Protein AF-A0A0J7K4K9-F1 (afdb_monomer_lite)

pLDDT: mean 83.76, std 11.8, range [49.28, 95.44]

Foldseek 3Di:
DDPDPPPPPVVVVVVVVVVVLLLLLLVLCLVPCCQPPPVDLCNDDPNPVPPVNVVSQVVSCVVSVVCVRSSVSVVVVLVVLVVLVVQQVVQQPPPDDDPRGRPDDDPDPCNVSSPRDD

InterPro domains:
  IPR006578 MADF domain [PF10545] (25-116)
  IPR006578 MADF domain [PS51029] (24-118)

Organism: Lasius niger (NCBI:txid67767)

Radius of gyration: 18.53 Å; chains: 1; bounding box: 49×47×46 Å

Secondary structure (DSSP, 8-state):
----SSHHHHHHHHHHHHHHHHHHHHHHHHT-GGGT-TTSTTTSSTT--HHHHHHHHHHHHHHHSS-TTHHHHHHHHHHHHHHHHHHHHHHHTT--STT---S-----TTTTTT----

Structure (mmCIF, N/CA/C/O backbone):
data_AF-A0A0J7K4K9-F1
#
_entry.id   AF-A0A0J7K4K9-F1
#
loop_
_atom_site.group_PDB
_atom_site.id
_atom_site.type_symbol
_atom_site.label_atom_id
_atom_site.label_alt_id
_atom_site.label_comp_id
_atom_site.label_asym_id
_atom_site.label_entity_id
_atom_site.label_seq_id
_atom_site.pdbx_PDB_ins_code
_atom_site.Cartn_x
_atom_site.Cartn_y
_atom_site.Cartn_z
_atom_site.occupancy
_atom_site.B_iso_or_equiv
_atom_site.auth_seq_id
_atom_site.auth_comp_id
_atom_site.auth_asym_id
_atom_site.auth_atom_id
_atom_site.pdbx_PDB_model_num
ATOM 1 N N . MET A 1 1 ? 32.442 -27.847 14.402 1.00 49.28 1 MET A N 1
ATOM 2 C CA . MET A 1 1 ? 31.833 -26.506 14.341 1.00 49.28 1 MET A CA 1
ATOM 3 C C . MET A 1 1 ? 30.845 -26.574 13.210 1.00 49.28 1 MET A C 1
ATOM 5 O O . MET A 1 1 ? 31.326 -26.799 12.122 1.00 49.28 1 MET A O 1
ATOM 9 N N . ASP A 1 2 ? 29.546 -26.477 13.478 1.00 50.75 2 ASP A N 1
ATOM 10 C CA . ASP A 1 2 ? 28.519 -26.103 12.492 1.00 50.75 2 ASP A CA 1
ATOM 11 C C . ASP A 1 2 ? 27.275 -25.705 13.292 1.00 50.75 2 ASP A C 1
ATOM 13 O O . ASP A 1 2 ? 26.331 -26.463 13.485 1.00 50.75 2 ASP A O 1
ATOM 17 N N . GLY A 1 3 ? 27.367 -24.526 13.905 1.00 53.34 3 GLY A N 1
ATOM 18 C CA . GLY A 1 3 ? 26.287 -23.878 14.638 1.00 53.34 3 GLY A CA 1
ATOM 19 C C . GLY A 1 3 ? 25.994 -22.549 13.966 1.00 53.34 3 GLY A C 1
ATOM 20 O O . GLY A 1 3 ? 26.454 -21.516 14.439 1.00 53.34 3 GLY A O 1
ATOM 21 N N . VAL A 1 4 ? 25.312 -22.588 12.819 1.00 53.88 4 VAL A N 1
ATOM 22 C CA . VAL A 1 4 ? 24.874 -21.390 12.082 1.00 53.88 4 VAL A CA 1
ATOM 23 C C . VAL A 1 4 ? 23.576 -21.669 11.302 1.00 53.88 4 VAL A C 1
ATOM 25 O O . VAL A 1 4 ? 23.458 -21.332 10.137 1.00 53.88 4 VAL A O 1
ATOM 28 N N . ASP A 1 5 ? 22.589 -22.322 11.925 1.00 57.28 5 ASP A N 1
ATOM 29 C CA . ASP A 1 5 ? 21.260 -22.553 11.303 1.00 57.28 5 ASP A CA 1
ATOM 30 C C . ASP A 1 5 ? 20.090 -21.967 12.126 1.00 57.28 5 ASP A C 1
ATOM 32 O O . ASP A 1 5 ? 18.918 -22.173 11.818 1.00 57.28 5 ASP A O 1
ATOM 36 N N . GLY A 1 6 ? 20.402 -21.239 13.205 1.00 53.44 6 GLY A N 1
ATOM 37 C CA . GLY A 1 6 ? 19.405 -20.635 14.100 1.00 53.44 6 GLY A CA 1
ATOM 38 C C . GLY A 1 6 ? 19.066 -19.176 13.783 1.00 53.44 6 GLY A C 1
ATOM 39 O O . GLY A 1 6 ? 17.917 -18.787 13.909 1.00 53.44 6 GLY A O 1
ATOM 40 N N . LEU A 1 7 ? 20.034 -18.375 13.319 1.00 50.31 7 LEU A N 1
ATOM 41 C CA . LEU A 1 7 ? 19.856 -16.924 13.126 1.00 50.31 7 LEU A CA 1
ATOM 42 C C . LEU A 1 7 ? 19.031 -16.537 11.886 1.00 50.31 7 LEU A C 1
ATOM 44 O O . LEU A 1 7 ? 18.542 -15.419 11.819 1.00 50.31 7 LEU A O 1
ATOM 48 N N . ALA A 1 8 ? 18.870 -17.436 10.912 1.00 61.16 8 ALA A N 1
ATOM 49 C CA . ALA A 1 8 ? 18.134 -17.139 9.681 1.00 61.16 8 ALA A CA 1
ATOM 50 C C . ALA A 1 8 ? 16.630 -17.440 9.776 1.00 61.16 8 ALA A C 1
ATOM 52 O O . ALA A 1 8 ? 15.858 -16.899 8.994 1.00 61.16 8 ALA A O 1
ATOM 53 N N . LYS A 1 9 ? 16.202 -18.315 10.694 1.00 60.69 9 LYS A N 1
ATOM 54 C CA . LYS A 1 9 ? 14.799 -18.757 10.761 1.00 60.69 9 LYS A CA 1
ATOM 55 C C . LYS A 1 9 ? 13.906 -17.690 11.384 1.00 60.69 9 LYS A C 1
ATOM 57 O O . LYS A 1 9 ? 12.894 -17.346 10.785 1.00 60.69 9 LYS A O 1
ATOM 62 N N . ASP A 1 10 ? 14.348 -17.112 12.498 1.00 64.31 10 ASP A N 1
ATOM 63 C CA . ASP A 1 10 ? 13.588 -16.087 13.218 1.00 64.31 10 ASP A CA 1
ATOM 64 C C . ASP A 1 10 ? 13.424 -14.802 12.373 1.00 64.31 10 ASP A C 1
ATOM 66 O O . ASP A 1 10 ? 12.331 -14.253 12.279 1.00 64.31 10 ASP A O 1
ATOM 70 N N . GLU A 1 11 ? 14.470 -14.363 11.655 1.00 66.88 11 GLU A N 1
ATOM 71 C CA . GLU A 1 11 ? 14.384 -13.183 10.771 1.00 66.88 11 GLU A CA 1
ATOM 72 C C . GLU A 1 11 ? 13.476 -13.407 9.550 1.00 66.88 11 GLU A C 1
ATOM 74 O O . GLU A 1 11 ? 12.782 -12.489 9.110 1.00 66.88 11 GLU A O 1
ATOM 79 N N . VAL A 1 12 ? 13.478 -14.616 8.979 1.00 67.12 12 VAL A N 1
ATOM 80 C CA . VAL A 1 12 ? 12.621 -14.952 7.831 1.00 67.12 12 VAL A CA 1
ATOM 81 C C . VAL A 1 12 ? 11.156 -15.022 8.259 1.00 67.12 12 VAL A C 1
ATOM 83 O O . VAL A 1 12 ? 10.306 -14.466 7.564 1.00 67.12 12 VAL A O 1
ATOM 86 N N . GLU A 1 13 ? 10.864 -15.616 9.417 1.00 70.00 13 GLU A N 1
ATOM 87 C CA . GLU A 1 13 ? 9.510 -15.682 9.975 1.00 70.00 13 GLU A CA 1
ATOM 88 C C . GLU A 1 13 ? 8.951 -14.279 10.275 1.00 70.00 13 GLU A C 1
ATOM 90 O O . GLU A 1 13 ? 7.814 -13.967 9.914 1.00 70.00 13 GLU A O 1
ATOM 95 N N . ASP A 1 14 ? 9.767 -13.376 10.827 1.00 74.44 14 ASP A N 1
ATOM 96 C CA . ASP A 1 14 ? 9.377 -11.980 11.065 1.00 74.44 14 ASP A CA 1
ATOM 97 C C . ASP A 1 14 ? 9.074 -11.214 9.762 1.00 74.44 14 ASP A C 1
ATOM 99 O O . ASP A 1 14 ? 8.128 -10.411 9.693 1.00 74.44 14 ASP A O 1
ATOM 103 N N . ILE A 1 15 ? 9.839 -11.471 8.696 1.00 73.75 15 ILE A N 1
ATOM 104 C CA . ILE A 1 15 ? 9.612 -10.877 7.370 1.00 73.75 15 ILE A CA 1
ATOM 105 C C . ILE A 1 15 ? 8.328 -11.426 6.739 1.00 73.75 15 ILE A C 1
ATOM 107 O O . ILE A 1 15 ? 7.513 -10.643 6.240 1.00 73.75 15 ILE A O 1
ATOM 111 N N . GLU A 1 16 ? 8.122 -12.742 6.764 1.00 75.25 16 GLU A N 1
ATOM 112 C CA . GLU A 1 16 ? 6.929 -13.393 6.212 1.00 75.25 16 GLU A CA 1
ATOM 113 C C . GLU A 1 16 ? 5.656 -12.948 6.942 1.00 75.25 16 GLU A C 1
ATOM 115 O O . GLU A 1 16 ? 4.654 -12.605 6.299 1.00 75.25 16 GLU A O 1
ATOM 120 N N . ASN A 1 17 ? 5.715 -12.842 8.271 1.00 81.62 17 ASN A N 1
ATOM 121 C CA . ASN A 1 17 ? 4.631 -12.304 9.088 1.00 81.62 17 ASN A CA 1
ATOM 122 C C . ASN A 1 17 ? 4.344 -10.840 8.735 1.00 81.62 17 ASN A C 1
ATOM 124 O O . ASN A 1 17 ? 3.189 -10.454 8.545 1.00 81.62 17 ASN A O 1
ATOM 128 N N . THR A 1 18 ? 5.384 -10.020 8.560 1.00 85.75 18 THR A N 1
ATOM 129 C CA . THR A 1 18 ? 5.226 -8.620 8.137 1.00 85.75 18 THR A CA 1
ATOM 130 C C . THR A 1 18 ? 4.554 -8.516 6.767 1.00 85.75 18 THR A C 1
ATOM 132 O O . THR A 1 18 ? 3.603 -7.751 6.599 1.00 85.75 18 THR A O 1
ATOM 135 N N . ILE A 1 19 ? 5.007 -9.295 5.781 1.00 88.44 19 ILE A N 1
ATOM 136 C CA . ILE A 1 19 ? 4.430 -9.298 4.431 1.00 88.44 19 ILE A CA 1
ATOM 137 C C . ILE A 1 19 ? 2.968 -9.751 4.470 1.00 88.44 19 ILE A C 1
ATOM 139 O O . ILE A 1 19 ? 2.128 -9.148 3.799 1.00 88.44 19 ILE A O 1
ATOM 143 N N . THR A 1 20 ? 2.648 -10.772 5.264 1.00 90.31 20 THR A N 1
ATOM 144 C CA . THR A 1 20 ? 1.280 -11.281 5.424 1.00 90.31 20 THR A CA 1
ATOM 145 C C . THR A 1 20 ? 0.350 -10.200 5.972 1.00 90.31 20 THR A C 1
ATOM 147 O O . THR A 1 20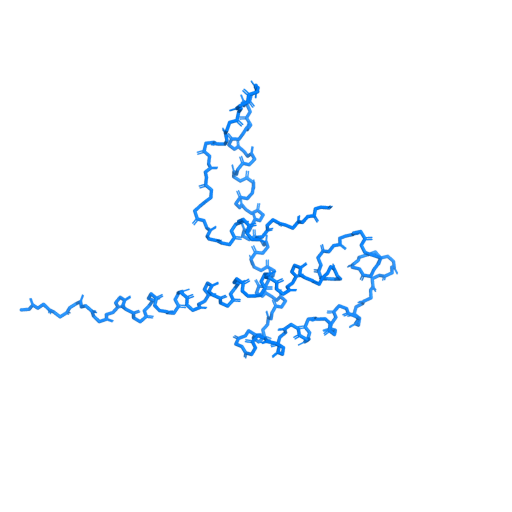 ? -0.655 -9.883 5.333 1.00 90.31 20 THR A O 1
ATOM 150 N N . HIS A 1 21 ? 0.736 -9.522 7.056 1.00 90.19 21 HIS A N 1
ATOM 151 C CA . HIS A 1 21 ? -0.044 -8.411 7.609 1.00 90.19 21 HIS A CA 1
ATOM 152 C C . HIS A 1 21 ? -0.214 -7.252 6.612 1.00 90.19 21 HIS A C 1
ATOM 154 O O . HIS A 1 21 ? -1.289 -6.660 6.500 1.00 90.19 21 HIS A O 1
ATOM 160 N N . GLN A 1 22 ? 0.826 -6.926 5.837 1.00 92.69 22 GLN A N 1
ATOM 161 C CA . GLN A 1 22 ? 0.732 -5.892 4.803 1.00 92.69 22 GLN A CA 1
ATOM 162 C C . GLN A 1 22 ? -0.226 -6.294 3.666 1.00 92.69 22 GLN A C 1
ATOM 164 O O . GLN A 1 22 ? -0.940 -5.435 3.142 1.00 92.69 22 GLN A O 1
ATOM 169 N N . LYS A 1 23 ? -0.270 -7.579 3.282 1.00 93.44 23 LYS A N 1
ATOM 170 C CA . LYS A 1 23 ? -1.210 -8.097 2.271 1.00 93.44 23 LYS A CA 1
ATOM 171 C C . LYS A 1 23 ? -2.656 -7.947 2.747 1.00 93.44 23 LYS A C 1
ATOM 173 O O . LYS A 1 23 ? -3.488 -7.443 1.992 1.00 93.44 23 LYS A O 1
ATOM 178 N N . GLU A 1 24 ? -2.936 -8.313 3.996 1.00 93.19 24 GLU A N 1
ATOM 179 C CA . GLU A 1 24 ? -4.256 -8.147 4.615 1.00 93.19 24 GLU A CA 1
ATOM 180 C C . GLU A 1 24 ? -4.668 -6.673 4.680 1.00 93.19 24 GLU A C 1
ATOM 182 O O . GLU A 1 24 ? -5.767 -6.315 4.250 1.00 93.19 24 GLU A O 1
ATOM 187 N N . LEU A 1 25 ? -3.758 -5.794 5.113 1.00 94.44 25 LEU A N 1
ATOM 188 C CA . LEU A 1 25 ? -3.983 -4.349 5.128 1.00 94.44 25 LEU A CA 1
ATOM 189 C C . LEU A 1 25 ? -4.367 -3.817 3.743 1.00 94.44 25 LEU A C 1
ATOM 191 O O . LEU A 1 25 ? -5.353 -3.090 3.607 1.00 94.44 25 LEU A O 1
ATOM 195 N N . VAL A 1 26 ? -3.618 -4.185 2.700 1.00 94.38 26 VAL A N 1
ATOM 196 C CA . VAL A 1 26 ? -3.917 -3.758 1.325 1.00 94.38 26 VAL A CA 1
ATOM 197 C C . VAL A 1 26 ? -5.279 -4.278 0.870 1.00 94.38 26 VAL A C 1
ATOM 199 O O . VAL A 1 26 ? -6.034 -3.512 0.272 1.00 94.38 26 VAL A O 1
ATOM 202 N N . ALA A 1 27 ? -5.621 -5.534 1.171 1.00 93.44 27 ALA A N 1
ATOM 203 C CA . ALA A 1 27 ? -6.905 -6.125 0.799 1.00 93.44 27 ALA A CA 1
ATOM 204 C C . ALA A 1 27 ? -8.089 -5.391 1.451 1.00 93.44 27 ALA A C 1
ATOM 206 O O . ALA A 1 27 ? -9.037 -5.009 0.760 1.00 93.44 27 ALA A O 1
ATOM 207 N N . ILE A 1 28 ? -8.001 -5.119 2.755 1.00 93.50 28 ILE A N 1
ATOM 208 C CA . ILE A 1 28 ? -9.034 -4.392 3.499 1.00 93.50 28 ILE A CA 1
ATOM 209 C C . ILE A 1 28 ? -9.179 -2.965 2.967 1.00 93.50 28 ILE A C 1
ATOM 211 O O . ILE A 1 28 ? -10.295 -2.510 2.713 1.00 93.50 28 ILE A O 1
ATOM 215 N N . VAL A 1 29 ? -8.072 -2.245 2.758 1.00 93.56 29 VAL A N 1
ATOM 216 C CA . VAL A 1 29 ? -8.132 -0.876 2.225 1.00 93.56 29 VAL A CA 1
ATOM 217 C C . VAL A 1 29 ? -8.730 -0.873 0.818 1.00 93.56 29 VAL A C 1
ATOM 219 O O . VAL A 1 29 ? -9.569 -0.029 0.513 1.00 93.56 29 VAL A O 1
ATOM 222 N N . LYS A 1 30 ? -8.380 -1.844 -0.033 1.00 91.81 30 LYS A N 1
ATOM 223 C CA . LYS A 1 30 ? -8.937 -1.981 -1.389 1.00 91.81 30 LYS A CA 1
ATOM 224 C C . LYS A 1 30 ? -10.453 -2.168 -1.383 1.00 91.81 30 LYS A C 1
ATOM 226 O O . LYS A 1 30 ? -11.121 -1.574 -2.226 1.00 91.81 30 LYS A O 1
ATOM 231 N N . ALA A 1 31 ? -10.992 -2.890 -0.403 1.00 91.44 31 ALA A N 1
ATOM 232 C CA . ALA A 1 31 ? -12.432 -3.066 -0.215 1.00 91.44 31 ALA A CA 1
ATOM 233 C C . ALA A 1 31 ? -13.160 -1.812 0.314 1.00 91.44 31 ALA A C 1
ATOM 235 O O . ALA A 1 31 ? -14.387 -1.775 0.301 1.00 91.44 31 ALA A O 1
ATOM 236 N N . ASN A 1 32 ? -12.428 -0.776 0.745 1.00 90.75 32 ASN A N 1
ATOM 237 C CA . ASN A 1 32 ? -12.969 0.452 1.327 1.00 90.75 32 ASN A CA 1
ATOM 238 C C . ASN A 1 32 ? -12.596 1.691 0.481 1.00 90.75 32 ASN A C 1
ATOM 240 O O . ASN A 1 32 ? -11.635 2.394 0.804 1.00 90.75 32 ASN A O 1
ATOM 244 N N . PRO A 1 33 ? -13.351 2.013 -0.592 1.00 89.31 33 PRO A N 1
ATOM 245 C CA . PRO A 1 33 ? -13.040 3.119 -1.509 1.00 89.31 33 PRO A CA 1
ATOM 246 C C . PRO A 1 33 ? -12.872 4.483 -0.833 1.00 89.31 33 PRO A C 1
ATOM 248 O O . PRO A 1 33 ? -12.055 5.285 -1.275 1.00 89.31 33 PRO A O 1
ATOM 251 N N . VAL A 1 34 ? -13.564 4.734 0.283 1.00 89.44 34 VAL A N 1
ATOM 252 C CA . VAL A 1 34 ? -13.428 5.976 1.067 1.00 89.44 34 VAL A CA 1
ATOM 253 C C . VAL A 1 34 ? -11.994 6.246 1.550 1.00 89.44 34 VAL A C 1
ATOM 255 O O . VAL A 1 34 ? -11.664 7.378 1.887 1.00 89.44 34 VAL A O 1
ATOM 258 N N . LEU A 1 35 ? -11.126 5.228 1.555 1.00 90.06 35 LEU A N 1
ATOM 259 C CA . LEU A 1 35 ? -9.729 5.322 1.981 1.00 90.06 35 LEU A CA 1
ATOM 260 C C . LEU A 1 35 ? -8.735 5.574 0.839 1.00 90.06 35 LEU A C 1
ATOM 262 O O . LEU A 1 35 ? -7.560 5.837 1.107 1.00 90.06 35 LEU A O 1
ATOM 266 N N . TRP A 1 36 ? -9.141 5.484 -0.432 1.00 87.75 36 TRP A N 1
ATOM 267 C CA . TRP A 1 36 ? -8.187 5.596 -1.547 1.00 87.75 36 TRP A CA 1
ATOM 268 C C . TRP A 1 36 ? -8.752 6.124 -2.876 1.00 87.75 36 TRP A C 1
ATOM 270 O O . TRP A 1 36 ? -7.961 6.563 -3.721 1.00 87.75 36 TRP A O 1
ATOM 280 N N . ASP A 1 37 ? -10.066 6.075 -3.089 1.00 87.88 37 ASP A N 1
ATOM 281 C CA . ASP A 1 37 ? -10.711 6.416 -4.355 1.00 87.88 37 ASP A CA 1
ATOM 282 C C . ASP A 1 37 ? -11.010 7.917 -4.443 1.00 87.88 37 ASP A C 1
ATOM 284 O O . ASP A 1 37 ? -11.920 8.449 -3.811 1.00 87.88 37 ASP A O 1
ATOM 288 N N . LYS A 1 38 ? -10.264 8.601 -5.316 1.00 83.12 38 LYS A N 1
ATOM 289 C CA . LYS A 1 38 ? -10.393 10.042 -5.576 1.00 83.12 38 LYS A CA 1
ATOM 290 C C . LYS A 1 38 ? -11.728 10.453 -6.186 1.00 83.12 38 LYS A C 1
ATOM 292 O O . LYS A 1 38 ? -12.037 11.643 -6.173 1.00 83.12 38 LYS A O 1
ATOM 297 N N . LYS A 1 39 ? -12.482 9.510 -6.754 1.00 83.56 39 LYS A N 1
ATOM 298 C CA . LYS A 1 39 ? -13.807 9.765 -7.325 1.00 83.56 39 LYS A CA 1
ATOM 299 C C . LYS A 1 39 ? -14.882 9.857 -6.244 1.00 83.56 39 LYS A C 1
ATOM 301 O O . LYS A 1 39 ? -15.928 10.453 -6.500 1.00 83.56 39 LYS A O 1
ATOM 306 N N . GLN A 1 40 ? -14.624 9.325 -5.046 1.00 81.00 40 GLN A N 1
ATOM 307 C CA . GLN A 1 40 ? -15.513 9.493 -3.900 1.00 81.00 40 GLN A CA 1
ATOM 308 C C . GLN A 1 40 ? -15.446 10.935 -3.406 1.00 81.00 40 GLN A C 1
ATOM 310 O O . GLN A 1 40 ? -14.366 11.495 -3.190 1.00 81.00 40 GLN A O 1
ATOM 315 N N . LYS A 1 41 ? -16.615 11.543 -3.199 1.00 80.69 41 LYS A N 1
ATOM 316 C CA . LYS A 1 41 ? -16.719 12.931 -2.723 1.00 80.69 41 LYS A CA 1
ATOM 317 C C . LYS A 1 41 ? -16.149 13.071 -1.312 1.00 80.69 41 LYS A C 1
ATOM 319 O O . LYS A 1 41 ? -15.646 14.129 -0.951 1.00 80.69 41 LYS A O 1
ATOM 324 N N . GLU A 1 42 ? -16.214 11.985 -0.556 1.00 80.25 42 GLU A N 1
ATOM 325 C CA . GLU A 1 42 ? -15.810 11.837 0.831 1.00 80.25 42 GLU A CA 1
ATOM 326 C C . GLU A 1 42 ? -14.289 11.682 0.982 1.00 80.25 42 GLU A C 1
ATOM 328 O O . GLU A 1 42 ? -13.762 11.999 2.046 1.00 80.25 42 GLU A O 1
ATOM 333 N N . TYR A 1 43 ? -13.578 11.245 -0.069 1.00 78.25 43 TYR A N 1
ATOM 334 C CA . TYR A 1 43 ? -12.132 10.988 -0.034 1.00 78.25 43 TYR A CA 1
ATOM 335 C C . TYR A 1 43 ? -11.286 12.262 -0.123 1.00 78.25 43 TYR A C 1
ATOM 337 O O . TYR A 1 43 ? -10.235 12.359 0.510 1.00 78.25 43 TYR A O 1
ATOM 345 N N . SER A 1 44 ? -11.692 13.250 -0.930 1.00 75.62 44 SER A N 1
ATOM 346 C CA . SER A 1 44 ? -10.909 14.482 -1.095 1.00 75.62 44 SER A CA 1
ATOM 347 C C . SER A 1 44 ? -11.726 15.663 -1.621 1.00 75.62 44 SER A C 1
ATOM 349 O O . SER A 1 44 ? -12.755 15.497 -2.271 1.00 75.62 44 SER A O 1
ATOM 351 N N . GLY A 1 45 ? -11.227 16.880 -1.386 1.00 75.25 45 GLY A N 1
ATOM 352 C CA . GLY A 1 45 ? -11.831 18.121 -1.874 1.00 75.25 45 GLY A CA 1
ATOM 353 C C . GLY A 1 45 ? -12.744 18.792 -0.847 1.00 75.25 45 GLY A C 1
ATOM 354 O O . GLY A 1 45 ? -12.612 18.575 0.354 1.00 75.25 45 GLY A O 1
ATOM 355 N N . LYS A 1 46 ? -13.667 19.640 -1.317 1.00 76.31 46 LYS A N 1
ATOM 356 C CA . LYS A 1 46 ? -14.552 20.442 -0.445 1.00 76.31 46 LYS A CA 1
ATOM 357 C C . LYS A 1 46 ? -15.492 19.601 0.430 1.00 76.31 46 LYS A C 1
ATOM 359 O O . LYS A 1 46 ? -15.959 20.104 1.441 1.00 76.31 46 LYS A O 1
ATOM 364 N N . ASN A 1 47 ? -15.734 18.348 0.045 1.00 78.12 47 ASN A N 1
ATOM 365 C CA . ASN A 1 47 ? -16.606 17.408 0.750 1.00 78.12 47 ASN A CA 1
ATOM 366 C C . ASN A 1 47 ? -15.817 16.313 1.486 1.00 78.12 47 ASN A C 1
ATOM 368 O O . ASN A 1 47 ? -16.399 15.298 1.864 1.00 78.12 47 ASN A O 1
ATOM 372 N N . PHE A 1 48 ? -14.504 16.500 1.676 1.00 82.25 48 PHE A N 1
ATOM 373 C CA . PHE A 1 48 ? -13.681 15.552 2.417 1.00 82.25 48 PHE A CA 1
ATOM 374 C C . PHE A 1 48 ? -14.257 15.330 3.817 1.00 82.25 48 PHE A C 1
ATOM 376 O O . PHE A 1 48 ? -14.317 16.257 4.630 1.00 82.25 48 PHE A O 1
ATOM 383 N N . ASN A 1 49 ? -14.656 14.092 4.098 1.00 85.94 49 ASN A N 1
ATOM 384 C CA . ASN A 1 49 ? -15.223 13.728 5.383 1.00 85.94 49 ASN A CA 1
ATOM 385 C C . ASN A 1 49 ? -14.134 13.097 6.256 1.00 85.94 49 ASN A C 1
ATOM 387 O O . ASN A 1 49 ? -13.925 11.884 6.254 1.00 85.94 49 ASN A O 1
ATOM 391 N N . LYS A 1 50 ? -13.431 13.955 7.005 1.00 86.19 50 LYS A N 1
ATOM 392 C CA . LYS A 1 50 ? -12.342 13.541 7.901 1.00 86.19 50 LYS A CA 1
ATOM 393 C C . LYS A 1 50 ? -12.806 12.547 8.968 1.00 86.19 50 LYS A C 1
ATOM 395 O O . LYS A 1 50 ? -12.044 11.657 9.328 1.00 86.19 50 LYS A O 1
ATOM 400 N N . GLU A 1 51 ? -14.027 12.701 9.470 1.00 88.31 51 GLU A N 1
ATOM 401 C CA . GLU A 1 51 ? -14.594 11.811 10.483 1.00 88.31 51 GLU A CA 1
ATOM 402 C C . GLU A 1 51 ? -14.851 10.421 9.902 1.00 88.31 51 GLU A C 1
ATOM 404 O O . GLU A 1 51 ? -14.391 9.431 10.461 1.00 88.31 51 GLU A O 1
ATOM 409 N N . LEU A 1 52 ? -15.480 10.346 8.726 1.00 87.88 52 LEU A N 1
ATOM 410 C CA . LEU A 1 52 ? -15.715 9.080 8.031 1.00 87.88 52 LEU A CA 1
ATOM 411 C C . LEU A 1 52 ? -14.403 8.367 7.678 1.00 87.88 52 LEU A C 1
ATOM 413 O O . LEU A 1 52 ? -14.290 7.160 7.880 1.00 87.88 52 LEU A O 1
ATOM 417 N N . ALA A 1 53 ? -13.398 9.104 7.195 1.00 87.62 53 ALA A N 1
ATOM 418 C CA . ALA A 1 53 ? -12.072 8.548 6.932 1.00 87.62 53 ALA A CA 1
ATOM 419 C C . ALA A 1 53 ? -11.397 8.040 8.220 1.00 87.62 53 ALA A C 1
ATOM 421 O O . ALA A 1 53 ? -10.802 6.964 8.217 1.00 87.62 53 ALA A O 1
ATOM 422 N N . GLY A 1 54 ? -11.524 8.777 9.329 1.00 89.44 54 GLY A N 1
ATOM 423 C CA . GLY A 1 54 ? -11.015 8.366 10.639 1.00 89.44 54 GLY A CA 1
ATOM 424 C C . GLY A 1 54 ? -11.694 7.103 11.172 1.00 89.44 54 GLY A C 1
ATOM 425 O O . GLY A 1 54 ? -11.008 6.188 11.619 1.00 89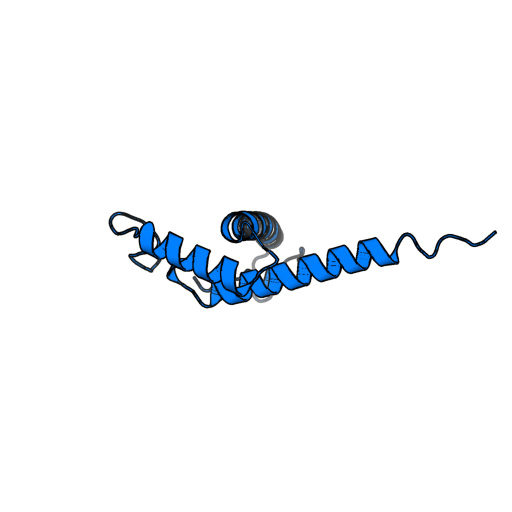.44 54 GLY A O 1
ATOM 426 N N . LEU A 1 55 ? -13.024 7.014 11.066 1.00 91.56 55 LEU A N 1
ATOM 427 C CA . LEU A 1 55 ? -13.797 5.826 11.446 1.00 91.56 55 LEU A CA 1
ATOM 428 C C . LEU A 1 55 ? -13.426 4.613 10.591 1.00 91.56 55 LEU A C 1
ATOM 430 O O . LEU A 1 55 ? -13.247 3.519 11.121 1.00 91.56 55 LEU A O 1
ATOM 434 N N . ALA A 1 56 ? -13.254 4.808 9.283 1.00 92.06 56 ALA A N 1
ATOM 435 C CA . ALA A 1 56 ? -12.809 3.748 8.391 1.00 92.06 56 ALA A CA 1
ATOM 436 C C . ALA A 1 56 ? -11.411 3.243 8.786 1.00 92.06 56 ALA A C 1
ATOM 438 O O . ALA A 1 56 ? -11.227 2.038 8.930 1.00 92.06 56 ALA A O 1
ATOM 439 N N . TRP A 1 57 ? -10.445 4.130 9.051 1.00 93.12 57 TRP A N 1
ATOM 440 C CA . TRP A 1 57 ? -9.114 3.720 9.518 1.00 93.12 57 TRP A CA 1
ATOM 441 C C . TRP A 1 57 ? -9.128 3.029 10.883 1.00 93.12 57 TRP A C 1
ATOM 443 O O . TRP A 1 57 ? -8.395 2.058 11.069 1.00 93.12 57 TRP A O 1
ATOM 453 N N . ALA A 1 58 ? -9.965 3.488 11.816 1.00 91.31 58 ALA A N 1
ATOM 454 C CA . ALA A 1 58 ? -10.134 2.840 13.114 1.00 91.31 58 ALA A CA 1
ATOM 455 C C . ALA A 1 58 ? -10.667 1.407 12.958 1.00 91.31 58 ALA A C 1
ATOM 457 O O . ALA A 1 58 ? -10.103 0.484 13.542 1.00 91.31 58 ALA A O 1
ATOM 458 N N . ALA A 1 59 ? -11.671 1.203 12.098 1.00 91.50 59 ALA A N 1
ATOM 459 C CA . ALA A 1 59 ? -12.190 -0.127 11.786 1.00 91.50 59 ALA A CA 1
ATOM 460 C C . ALA A 1 59 ? -11.122 -1.027 11.136 1.00 91.50 59 ALA A C 1
ATOM 462 O O . ALA A 1 59 ? -11.014 -2.205 11.473 1.00 91.50 59 ALA A O 1
ATOM 463 N N . VAL A 1 60 ? -10.287 -0.482 10.239 1.00 92.06 60 VAL A N 1
ATOM 464 C CA . VAL A 1 60 ? -9.151 -1.225 9.662 1.00 92.06 60 VAL A CA 1
ATOM 465 C C . VAL A 1 60 ? -8.156 -1.663 10.740 1.00 92.06 60 VAL A C 1
ATOM 467 O O . VAL A 1 60 ? -7.739 -2.821 10.744 1.00 92.06 60 VAL A O 1
ATOM 470 N N . ALA A 1 61 ? -7.788 -0.770 11.660 1.00 89.94 61 ALA A N 1
ATOM 471 C CA . ALA A 1 61 ? -6.866 -1.092 12.750 1.00 89.94 61 ALA A CA 1
ATOM 472 C C . ALA A 1 61 ? -7.439 -2.164 13.697 1.00 89.94 61 ALA A C 1
ATOM 474 O O . ALA A 1 61 ? -6.721 -3.084 14.092 1.00 89.94 61 ALA A O 1
ATOM 475 N N . GLU A 1 62 ? -8.738 -2.092 14.007 1.00 89.19 62 GLU A N 1
ATOM 476 C CA . GLU A 1 62 ? -9.434 -3.081 14.838 1.00 89.19 62 GLU A CA 1
ATOM 477 C C . GLU A 1 62 ? -9.441 -4.478 14.200 1.00 89.19 62 GLU A C 1
ATOM 479 O O . GLU A 1 62 ? -9.187 -5.471 14.885 1.00 89.19 62 GLU A O 1
ATOM 484 N N . MET A 1 63 ? -9.671 -4.562 12.885 1.00 88.12 63 MET A N 1
ATOM 485 C CA . MET A 1 63 ? -9.655 -5.834 12.156 1.00 88.12 63 MET A CA 1
ATOM 486 C C . MET A 1 63 ? -8.271 -6.489 12.143 1.00 88.12 63 MET A C 1
ATOM 488 O O . MET A 1 63 ? -8.177 -7.710 12.238 1.00 88.12 63 MET A O 1
ATOM 492 N N . LEU A 1 64 ? -7.204 -5.692 12.033 1.00 86.12 64 LEU A N 1
ATOM 493 C CA . LEU A 1 64 ? -5.853 -6.214 11.830 1.00 86.12 64 LEU A CA 1
ATOM 494 C C . LEU A 1 64 ? -5.134 -6.591 13.124 1.00 86.12 64 LEU A C 1
ATOM 496 O O . LEU A 1 64 ? -4.246 -7.430 13.051 1.00 86.12 64 LEU A O 1
ATOM 500 N N . LYS A 1 65 ? -5.505 -6.009 14.280 1.00 77.94 65 LYS A N 1
ATOM 501 C CA . LYS A 1 65 ? -4.967 -6.228 15.651 1.00 77.94 65 LYS A CA 1
ATOM 502 C C . LYS A 1 65 ? -3.449 -6.047 15.856 1.00 77.94 65 LYS A C 1
ATOM 504 O O . LYS A 1 65 ? -3.036 -5.600 16.920 1.00 77.94 65 LYS A O 1
ATOM 509 N N . ASN A 1 66 ? -2.634 -6.326 14.845 1.00 72.69 66 ASN A N 1
ATOM 510 C CA . ASN A 1 66 ? -1.175 -6.325 14.827 1.00 72.69 66 ASN A CA 1
ATOM 511 C C . ASN A 1 66 ? -0.601 -5.067 14.153 1.00 72.69 66 ASN A C 1
ATOM 513 O O . ASN A 1 66 ? 0.608 -4.850 14.178 1.00 72.69 66 ASN A O 1
ATOM 517 N N . ILE A 1 67 ? -1.450 -4.214 13.562 1.00 75.06 67 ILE A N 1
ATOM 518 C CA . ILE A 1 67 ? -1.040 -2.949 12.941 1.00 75.06 67 ILE A CA 1
ATOM 519 C C . ILE A 1 67 ? -1.676 -1.785 13.703 1.00 75.06 67 ILE A C 1
ATOM 521 O O . ILE A 1 67 ? -2.790 -1.357 13.405 1.00 75.06 67 ILE A O 1
ATOM 525 N N . SER A 1 68 ? -0.945 -1.253 14.683 1.00 72.94 68 SER A N 1
ATOM 526 C CA . SER A 1 68 ? -1.397 -0.126 15.511 1.00 72.94 68 SER A CA 1
ATOM 527 C C . SER A 1 68 ? -1.586 1.172 14.717 1.00 72.94 68 SER A C 1
ATOM 529 O O . SER A 1 68 ? -2.414 2.005 15.076 1.00 72.94 68 SER A O 1
ATOM 531 N N . GLU A 1 69 ? -0.852 1.341 13.614 1.00 86.19 69 GLU A N 1
ATOM 532 C CA . GLU A 1 69 ? -0.899 2.529 12.758 1.00 86.19 69 GLU A CA 1
ATOM 533 C C . GLU A 1 69 ? -1.189 2.157 11.294 1.00 86.19 69 GLU A C 1
ATOM 535 O O . GLU A 1 69 ? -0.387 2.431 10.395 1.00 86.19 69 GLU A O 1
ATOM 540 N N . ALA A 1 70 ? -2.345 1.526 11.050 1.00 90.44 70 ALA A N 1
ATOM 541 C CA . ALA A 1 70 ? -2.761 1.032 9.730 1.00 90.44 70 ALA A CA 1
ATOM 542 C C . ALA A 1 70 ? -2.644 2.084 8.613 1.00 90.44 70 ALA A C 1
ATOM 544 O O . ALA A 1 70 ? -2.141 1.787 7.529 1.00 90.44 70 ALA A O 1
ATOM 545 N N . GLU A 1 71 ? -3.026 3.334 8.894 1.00 92.31 71 GLU A N 1
ATOM 546 C CA . GLU A 1 71 ? -2.906 4.442 7.942 1.00 92.31 71 GLU A CA 1
ATOM 547 C C . GLU A 1 71 ? -1.445 4.725 7.560 1.00 92.31 71 GLU A C 1
ATOM 549 O O . GLU A 1 71 ? -1.113 4.838 6.375 1.00 92.31 71 GLU A O 1
ATOM 554 N N . LYS A 1 72 ? -0.546 4.819 8.550 1.00 92.31 72 LYS A N 1
ATOM 555 C CA . LYS A 1 72 ? 0.869 5.125 8.293 1.00 92.31 72 LYS A CA 1
ATOM 556 C C . LYS A 1 72 ? 1.552 3.981 7.560 1.00 92.31 72 LYS A C 1
ATOM 558 O O . LYS A 1 72 ? 2.348 4.229 6.653 1.00 92.31 72 LYS A O 1
ATOM 563 N N . GLU A 1 73 ? 1.235 2.742 7.921 1.00 93.00 73 GLU A N 1
ATOM 564 C CA . GLU A 1 73 ? 1.783 1.568 7.249 1.00 93.00 73 GLU A CA 1
ATOM 565 C C . GLU A 1 73 ? 1.305 1.491 5.796 1.00 93.00 73 GLU A C 1
ATOM 567 O O . GLU A 1 73 ? 2.116 1.366 4.874 1.00 93.00 73 GLU A O 1
ATOM 572 N N . PHE A 1 74 ? 0.011 1.719 5.557 1.00 94.06 74 PHE A N 1
ATOM 573 C CA . PHE A 1 74 ? -0.529 1.794 4.205 1.00 94.06 74 PHE A CA 1
ATOM 574 C C . PHE A 1 74 ? 0.119 2.913 3.381 1.00 94.06 74 PHE A C 1
ATOM 576 O O . PHE A 1 74 ? 0.426 2.736 2.197 1.00 94.06 74 PHE A O 1
ATOM 583 N N . TYR A 1 75 ? 0.390 4.064 3.998 1.00 92.75 75 TYR A N 1
ATOM 584 C CA . TYR A 1 75 ? 1.080 5.162 3.333 1.00 92.75 75 TYR A CA 1
ATOM 585 C C . TYR A 1 75 ? 2.500 4.773 2.882 1.00 92.75 75 TYR A C 1
ATOM 587 O O . TYR A 1 75 ? 2.872 5.060 1.739 1.00 92.75 75 TYR A O 1
ATOM 595 N N . LYS A 1 76 ? 3.276 4.056 3.710 1.00 93.88 76 LYS A N 1
ATOM 596 C CA . LYS A 1 76 ? 4.603 3.531 3.320 1.00 93.88 76 LYS A CA 1
ATOM 597 C C . LYS A 1 76 ? 4.505 2.567 2.137 1.00 93.88 76 LYS A C 1
ATOM 599 O O . LYS A 1 76 ? 5.269 2.698 1.176 1.00 93.88 76 LYS A O 1
ATOM 604 N N . ILE A 1 77 ? 3.540 1.644 2.177 1.00 94.31 77 ILE A N 1
ATOM 605 C CA . ILE A 1 77 ? 3.255 0.706 1.081 1.00 94.31 77 ILE A CA 1
ATOM 606 C C . ILE A 1 77 ? 2.978 1.492 -0.209 1.00 94.31 77 ILE A C 1
ATOM 608 O O . ILE A 1 77 ? 3.618 1.262 -1.238 1.00 94.31 77 ILE A O 1
ATOM 612 N N . ARG A 1 78 ? 2.105 2.505 -0.156 1.00 93.75 78 ARG A N 1
ATOM 613 C CA . ARG A 1 78 ? 1.745 3.320 -1.327 1.00 93.75 78 ARG A CA 1
ATOM 614 C C . ARG A 1 78 ? 2.921 4.136 -1.869 1.00 93.75 78 ARG A C 1
ATOM 616 O O . ARG A 1 78 ? 3.074 4.266 -3.087 1.00 93.75 78 ARG A O 1
ATOM 623 N N . GLN A 1 79 ? 3.790 4.651 -0.999 1.00 94.12 79 GLN A N 1
ATOM 624 C CA . GLN A 1 79 ? 5.025 5.318 -1.419 1.00 94.12 79 GLN A CA 1
ATOM 625 C C . GLN A 1 79 ? 5.983 4.358 -2.137 1.00 94.12 79 GLN A C 1
ATOM 627 O O . GLN A 1 79 ? 6.556 4.727 -3.169 1.00 94.12 79 GLN A O 1
ATOM 632 N N . ARG A 1 80 ? 6.158 3.134 -1.618 1.00 95.44 80 ARG A N 1
ATOM 633 C CA . ARG A 1 80 ? 6.981 2.097 -2.257 1.00 95.44 80 ARG A CA 1
ATOM 634 C C . ARG A 1 80 ? 6.404 1.702 -3.613 1.00 95.44 80 ARG A C 1
ATOM 636 O O . ARG A 1 80 ? 7.140 1.744 -4.597 1.00 95.44 80 ARG A O 1
ATOM 643 N N . TYR A 1 81 ? 5.095 1.464 -3.697 1.00 95.19 81 TYR A N 1
ATOM 644 C CA . TYR A 1 81 ? 4.403 1.211 -4.962 1.00 95.19 81 TYR A CA 1
ATOM 645 C C . TYR A 1 81 ? 4.654 2.319 -5.990 1.00 95.19 81 TYR A C 1
ATOM 647 O O . TYR A 1 81 ? 5.048 2.042 -7.120 1.00 95.19 81 TYR A O 1
ATOM 655 N N . GLY A 1 82 ? 4.532 3.590 -5.597 1.00 93.75 82 GLY A N 1
ATOM 656 C CA . GLY A 1 82 ? 4.814 4.714 -6.492 1.00 93.75 82 GLY A CA 1
ATOM 657 C C . GLY A 1 82 ? 6.254 4.735 -7.026 1.00 93.75 82 GLY A C 1
ATOM 658 O O . GLY A 1 82 ? 6.481 5.126 -8.172 1.00 93.75 82 GLY A O 1
ATOM 659 N N . LYS A 1 83 ? 7.240 4.303 -6.227 1.00 95.00 83 LYS A N 1
ATOM 660 C CA . LYS A 1 83 ? 8.638 4.159 -6.672 1.00 95.00 83 LYS A CA 1
ATOM 661 C C . LYS A 1 83 ? 8.784 3.011 -7.672 1.00 95.00 83 LYS A C 1
ATOM 663 O O . LYS A 1 83 ? 9.375 3.222 -8.727 1.00 95.00 83 LYS A O 1
ATOM 668 N N . GLU A 1 84 ? 8.214 1.850 -7.368 1.00 94.50 84 GLU A N 1
ATOM 669 C CA . GLU A 1 84 ? 8.242 0.668 -8.236 1.00 94.50 84 GLU A CA 1
ATOM 670 C C . GLU A 1 84 ? 7.558 0.934 -9.582 1.00 94.50 84 GLU A C 1
ATOM 672 O O . GLU A 1 84 ? 8.151 0.733 -10.641 1.00 94.50 84 GLU A O 1
ATOM 677 N N . ARG A 1 85 ? 6.362 1.527 -9.557 1.00 94.06 85 ARG A N 1
ATOM 678 C CA . ARG A 1 85 ? 5.599 1.862 -10.762 1.00 94.06 85 ARG A CA 1
ATOM 679 C C . ARG A 1 85 ? 6.343 2.843 -11.666 1.00 94.06 85 ARG A C 1
ATOM 681 O O . ARG A 1 85 ? 6.293 2.721 -12.888 1.00 94.06 85 ARG A O 1
ATOM 688 N N . ARG A 1 86 ? 7.073 3.810 -11.094 1.00 94.06 86 ARG A N 1
ATOM 689 C CA . ARG A 1 86 ? 7.933 4.712 -11.881 1.00 94.06 86 ARG A CA 1
ATOM 690 C C . ARG A 1 86 ? 9.043 3.956 -12.606 1.00 94.06 86 ARG A C 1
ATOM 692 O O . ARG A 1 86 ? 9.290 4.271 -13.765 1.00 94.06 86 ARG A O 1
ATOM 699 N N . LYS A 1 87 ? 9.671 2.959 -11.974 1.00 94.50 87 LYS A N 1
ATOM 700 C CA . LYS A 1 87 ? 10.684 2.118 -12.635 1.00 94.50 87 LYS A CA 1
ATOM 701 C C . LYS A 1 87 ? 10.080 1.345 -13.809 1.00 94.50 87 LYS A C 1
ATOM 703 O O . LYS A 1 87 ? 10.652 1.375 -14.895 1.00 94.50 87 LYS A O 1
ATOM 708 N N . VAL A 1 88 ? 8.894 0.751 -13.627 1.00 92.44 88 VAL A N 1
ATOM 709 C CA . VAL A 1 88 ? 8.156 0.072 -14.711 1.00 92.44 88 VAL A CA 1
ATOM 710 C C . VAL A 1 88 ? 7.909 1.029 -15.880 1.00 92.44 88 VAL A C 1
ATOM 712 O O . VAL A 1 88 ? 8.318 0.738 -17.003 1.00 92.44 88 VAL A O 1
ATOM 715 N N . ILE A 1 89 ? 7.340 2.211 -15.620 1.00 90.81 89 ILE A N 1
ATOM 716 C CA . ILE A 1 89 ? 7.056 3.224 -16.653 1.00 90.81 89 ILE A CA 1
ATOM 717 C C . ILE A 1 89 ? 8.333 3.689 -17.359 1.00 90.81 89 ILE A C 1
ATOM 719 O O . ILE A 1 89 ? 8.361 3.800 -18.583 1.00 90.81 89 ILE A O 1
ATOM 723 N N . MET A 1 90 ? 9.408 3.952 -16.614 1.00 90.88 90 MET A N 1
ATOM 724 C CA . MET A 1 90 ? 10.687 4.358 -17.202 1.00 90.88 90 MET A CA 1
ATOM 725 C C . MET A 1 90 ? 11.277 3.264 -18.092 1.00 90.88 90 MET A C 1
ATOM 727 O O . MET A 1 90 ? 11.850 3.579 -19.129 1.00 90.88 90 MET A O 1
ATOM 731 N N . SER A 1 91 ? 11.084 1.993 -17.738 1.00 90.75 91 SER A N 1
ATOM 732 C CA . SER A 1 91 ? 11.560 0.848 -18.524 1.00 90.75 91 SER A CA 1
ATOM 733 C C . SER A 1 91 ? 10.779 0.609 -19.829 1.00 90.75 91 SER A C 1
ATOM 735 O O . SER A 1 91 ? 11.226 -0.145 -20.698 1.00 90.75 91 SER A O 1
ATOM 737 N N . LEU A 1 92 ? 9.619 1.262 -19.969 1.00 87.12 92 LEU A N 1
ATOM 738 C CA . LEU A 1 92 ? 8.816 1.318 -21.193 1.00 87.12 92 LEU A CA 1
ATOM 739 C C . LEU A 1 92 ? 9.167 2.529 -22.069 1.00 87.12 92 LEU A C 1
ATOM 741 O O . LEU A 1 92 ? 8.830 2.558 -23.252 1.00 87.12 92 LEU A O 1
ATOM 745 N N . LYS A 1 93 ? 9.843 3.545 -21.518 1.00 83.50 93 LYS A N 1
ATOM 746 C CA . LYS A 1 93 ? 10.153 4.777 -22.247 1.00 83.50 93 LYS A CA 1
ATOM 747 C C . LYS A 1 93 ? 11.093 4.473 -23.419 1.00 83.50 93 LYS A C 1
ATOM 749 O O . LYS A 1 93 ? 12.166 3.912 -23.231 1.00 83.50 93 LYS A O 1
ATOM 754 N N . GLY A 1 94 ? 10.691 4.869 -24.627 1.00 74.50 94 GLY A N 1
ATOM 755 C CA . GLY A 1 94 ? 11.448 4.618 -25.860 1.00 74.50 94 GLY A CA 1
ATOM 756 C C . GLY A 1 94 ? 11.156 3.269 -26.526 1.00 74.50 94 GLY A C 1
ATOM 757 O O . GLY A 1 94 ? 11.699 3.000 -27.592 1.00 74.50 94 GLY A O 1
ATOM 758 N N . LYS A 1 95 ? 10.272 2.444 -25.948 1.00 76.50 95 LYS A N 1
ATOM 759 C CA . LYS A 1 95 ? 9.740 1.242 -26.594 1.00 76.50 95 LYS A CA 1
ATOM 760 C C . LYS A 1 95 ? 8.352 1.550 -27.151 1.00 76.50 95 LYS A C 1
ATOM 762 O O 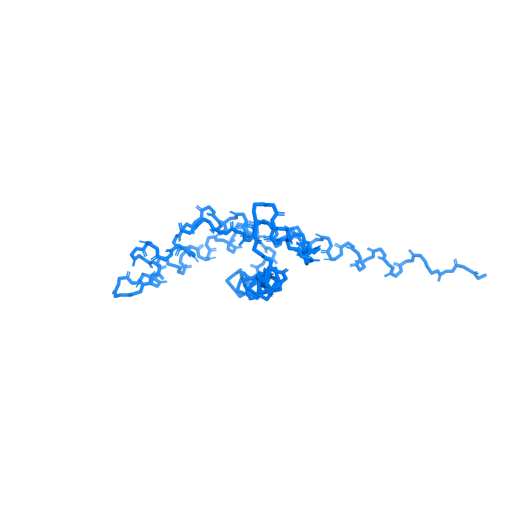. LYS A 1 95 ? 7.390 1.663 -26.398 1.00 76.50 95 LYS A O 1
ATOM 767 N N . SER A 1 96 ? 8.246 1.709 -28.465 1.00 71.75 96 SER A N 1
ATOM 768 C CA . SER A 1 96 ? 6.975 1.925 -29.168 1.00 71.75 96 SER A CA 1
ATOM 769 C C . SER A 1 96 ? 6.706 0.772 -30.132 1.00 71.75 96 SER A C 1
ATOM 771 O O . SER A 1 96 ? 7.525 0.499 -31.004 1.00 71.75 96 SER A O 1
ATOM 773 N N . GLY A 1 97 ? 5.567 0.100 -29.962 1.00 74.38 97 GLY A N 1
ATOM 774 C CA . GLY A 1 97 ? 5.118 -1.023 -30.789 1.00 74.38 97 GLY A CA 1
ATOM 775 C C . GLY A 1 97 ? 4.111 -1.909 -30.048 1.00 74.38 97 GLY A C 1
ATOM 776 O O . GLY A 1 97 ? 4.104 -1.948 -28.816 1.00 74.38 97 GLY A O 1
ATOM 777 N N . GLN A 1 98 ? 3.257 -2.624 -30.788 1.00 67.94 98 GLN A N 1
ATOM 778 C CA . GLN A 1 98 ? 2.443 -3.706 -30.219 1.00 67.94 98 GLN A CA 1
ATOM 779 C C . GLN A 1 98 ? 3.387 -4.754 -29.608 1.00 67.94 98 GLN A C 1
ATOM 781 O O . GLN A 1 98 ? 4.258 -5.276 -30.297 1.00 67.94 98 GLN A O 1
ATOM 786 N N . GLY A 1 99 ? 3.248 -5.022 -28.306 1.00 72.62 99 GLY A N 1
ATOM 787 C CA . GLY A 1 99 ? 4.104 -5.967 -27.578 1.00 72.62 99 GLY A CA 1
ATOM 788 C C . GLY A 1 99 ? 5.303 -5.353 -26.846 1.00 72.62 99 GLY A C 1
ATOM 789 O O . GLY A 1 99 ? 6.145 -6.100 -26.353 1.00 72.62 99 GLY A O 1
ATOM 790 N N . ALA A 1 100 ? 5.400 -4.023 -26.733 1.00 79.25 100 ALA A N 1
ATOM 791 C CA . ALA A 1 100 ? 6.417 -3.384 -25.899 1.00 79.25 100 ALA A CA 1
ATOM 792 C C . ALA A 1 100 ? 6.272 -3.807 -24.422 1.00 79.25 100 ALA A C 1
ATOM 794 O O . ALA A 1 100 ? 5.351 -3.378 -23.730 1.00 79.25 100 ALA A O 1
ATOM 795 N N . GLN A 1 101 ? 7.197 -4.642 -23.945 1.00 82.19 101 GLN A N 1
ATOM 796 C CA . GLN A 1 101 ? 7.255 -5.094 -22.554 1.00 82.19 101 GLN A CA 1
ATOM 797 C C . GLN A 1 101 ? 8.244 -4.246 -21.735 1.00 82.19 101 GLN A C 1
ATOM 799 O O . GLN A 1 101 ? 9.301 -3.841 -22.258 1.00 82.19 101 GLN A O 1
ATOM 804 N N . PRO A 1 102 ? 7.948 -3.979 -20.450 1.00 85.06 102 PRO A N 1
ATOM 805 C CA . PRO A 1 102 ? 8.890 -3.317 -19.557 1.00 85.06 102 PRO A CA 1
ATOM 806 C C . PRO A 1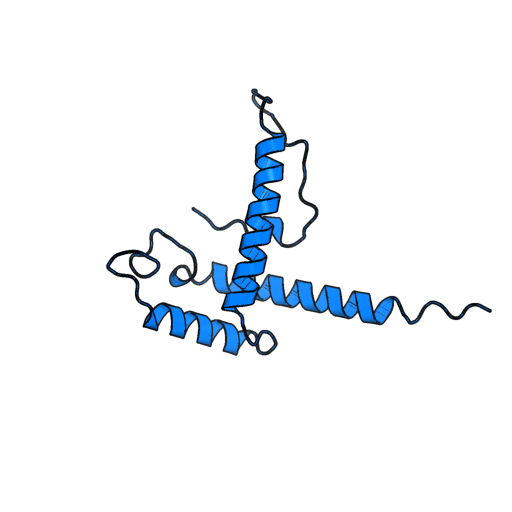 102 ? 10.146 -4.184 -19.402 1.00 85.06 102 PRO A C 1
ATOM 808 O O . PRO A 1 102 ? 10.066 -5.403 -19.311 1.00 85.06 102 PRO A O 1
ATOM 811 N N . THR A 1 103 ? 11.334 -3.572 -19.393 1.00 89.81 103 THR A N 1
ATOM 812 C CA . THR A 1 103 ? 12.573 -4.296 -19.023 1.00 89.81 103 THR A CA 1
ATOM 813 C C . THR A 1 103 ? 12.705 -4.458 -17.514 1.00 89.81 103 THR A C 1
ATOM 815 O O . THR A 1 103 ? 13.517 -5.255 -17.059 1.00 89.81 103 THR A O 1
ATOM 818 N N . TYR A 1 104 ? 11.933 -3.694 -16.741 1.00 92.00 104 TYR A N 1
ATOM 819 C CA . TYR A 1 104 ? 11.876 -3.809 -15.296 1.00 92.00 104 TYR A CA 1
ATOM 820 C C . TYR A 1 104 ? 10.615 -4.561 -14.880 1.00 92.00 104 TYR A C 1
ATOM 822 O O . TYR A 1 104 ? 9.507 -4.086 -15.128 1.00 92.00 104 TYR A O 1
ATOM 830 N N . VAL A 1 105 ? 10.802 -5.692 -14.204 1.00 91.31 105 VAL A N 1
ATOM 831 C CA . VAL A 1 105 ? 9.729 -6.458 -13.567 1.00 91.31 105 VAL A CA 1
ATOM 832 C C . VAL A 1 105 ? 9.881 -6.298 -12.051 1.00 91.31 105 VAL A C 1
ATOM 834 O O . VAL A 1 105 ? 10.934 -6.655 -11.516 1.00 91.31 105 VAL A O 1
ATOM 837 N N . PRO A 1 106 ? 8.890 -5.726 -11.347 1.00 92.50 106 PRO A N 1
ATOM 838 C CA . PRO A 1 106 ? 8.926 -5.614 -9.894 1.00 92.50 106 PRO A CA 1
ATOM 839 C C . PRO A 1 106 ? 8.983 -6.996 -9.239 1.00 92.50 106 PRO A C 1
ATOM 841 O O . PRO A 1 106 ? 8.188 -7.871 -9.558 1.00 92.50 106 PRO A O 1
ATOM 844 N N . THR A 1 107 ? 9.895 -7.180 -8.287 1.00 93.31 107 THR A N 1
ATOM 845 C CA . THR A 1 107 ? 9.996 -8.410 -7.475 1.00 93.31 107 THR A CA 1
ATOM 846 C C . THR A 1 107 ? 9.276 -8.291 -6.134 1.00 93.31 107 THR A C 1
ATOM 848 O O . THR A 1 107 ? 9.261 -9.222 -5.337 1.00 93.31 107 THR A O 1
ATOM 851 N N . TRP A 1 108 ? 8.709 -7.120 -5.844 1.00 93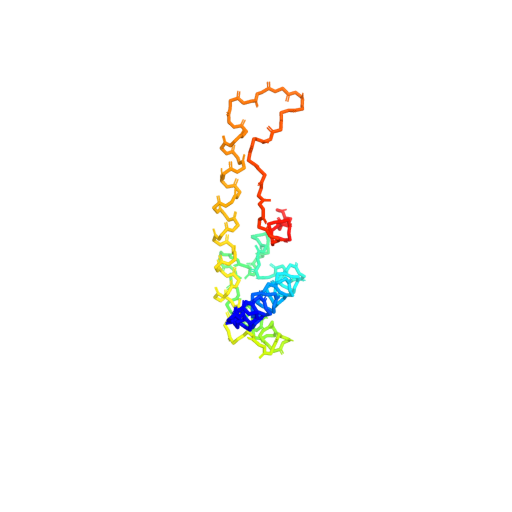.06 108 TRP A N 1
ATOM 852 C CA . TRP A 1 108 ? 8.039 -6.864 -4.580 1.00 93.06 108 TRP A CA 1
ATOM 853 C C . TRP A 1 108 ? 6.648 -7.498 -4.568 1.00 93.06 108 TRP A C 1
ATOM 855 O O . TRP A 1 108 ? 5.785 -7.107 -5.346 1.00 93.06 108 TRP A O 1
ATOM 865 N N . GLU A 1 109 ? 6.417 -8.420 -3.635 1.00 91.62 109 GLU A N 1
ATOM 866 C CA . GLU A 1 109 ? 5.197 -9.238 -3.571 1.00 91.62 109 GLU A CA 1
ATOM 867 C C . GLU A 1 109 ? 3.883 -8.455 -3.473 1.00 91.62 109 GLU A C 1
ATOM 869 O O . GLU A 1 109 ? 2.843 -8.933 -3.918 1.00 91.62 109 GLU A O 1
ATOM 874 N N . LEU A 1 110 ? 3.902 -7.247 -2.903 1.00 92.31 110 LEU A N 1
ATOM 875 C CA . LEU A 1 110 ? 2.699 -6.419 -2.804 1.00 92.31 110 LEU A CA 1
ATOM 876 C C . LEU A 1 110 ? 2.432 -5.583 -4.059 1.00 92.31 110 LEU A C 1
ATOM 878 O O . LEU A 1 110 ? 1.409 -4.901 -4.103 1.00 92.31 110 LEU A O 1
ATOM 882 N N . TYR A 1 111 ? 3.321 -5.594 -5.059 1.00 93.50 111 TYR A N 1
ATOM 883 C CA . TYR A 1 111 ? 3.233 -4.695 -6.211 1.00 93.50 111 TYR A CA 1
ATOM 884 C C . TYR A 1 111 ? 1.890 -4.816 -6.944 1.00 93.50 111 TYR A C 1
ATOM 886 O O . TYR A 1 111 ? 1.186 -3.816 -7.074 1.00 93.50 111 TYR A O 1
ATOM 894 N N . GLU A 1 112 ? 1.506 -6.035 -7.329 1.00 92.12 112 GLU A N 1
ATOM 895 C CA . GLU A 1 112 ? 0.245 -6.316 -8.033 1.00 92.12 112 GLU A CA 1
ATOM 896 C C . GLU A 1 112 ? -0.982 -6.026 -7.150 1.00 92.12 112 GLU A C 1
ATOM 898 O O . GLU A 1 112 ? -1.992 -5.478 -7.592 1.00 92.12 112 GLU A O 1
ATOM 903 N N . LEU A 1 113 ? -0.889 -6.321 -5.849 1.00 92.19 113 LEU A N 1
ATOM 904 C CA . LEU A 1 113 ? -1.981 -6.072 -4.902 1.00 92.19 113 LEU A CA 1
ATOM 905 C C . LEU A 1 113 ? -2.262 -4.573 -4.736 1.00 92.19 113 LEU A C 1
ATOM 907 O O . LEU A 1 113 ? -3.422 -4.166 -4.604 1.00 92.19 113 LEU A O 1
ATOM 911 N N . CYS A 1 114 ? -1.200 -3.764 -4.792 1.00 91.94 114 CYS A N 1
ATOM 912 C CA . CYS A 1 114 ? -1.230 -2.308 -4.691 1.00 91.94 114 CYS A CA 1
ATOM 913 C C . CYS A 1 114 ? -1.698 -1.606 -5.970 1.00 91.94 114 CYS A C 1
ATOM 915 O O . CYS A 1 114 ? -1.748 -0.372 -5.997 1.00 91.94 114 CYS A O 1
ATOM 917 N N . GLU A 1 115 ? -2.060 -2.338 -7.02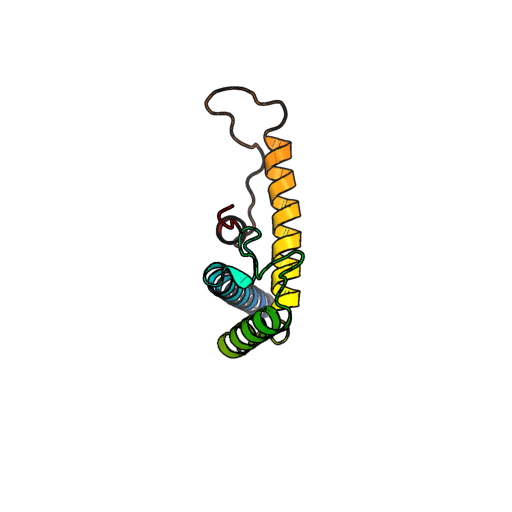2 1.00 89.88 115 GLU A N 1
ATOM 918 C CA . GLU A 1 115 ? -2.757 -1.747 -8.153 1.00 89.88 115 GLU A CA 1
ATOM 919 C C . GLU A 1 115 ? -4.230 -1.506 -7.783 1.00 89.88 115 GLU A C 1
ATOM 921 O O . GLU A 1 115 ? -5.064 -2.415 -7.738 1.00 89.88 115 GLU A O 1
ATOM 926 N N . PHE A 1 116 ? -4.543 -0.254 -7.447 1.00 81.56 116 PHE A N 1
ATOM 927 C CA . PHE A 1 116 ? -5.904 0.195 -7.159 1.00 81.56 116 PHE A CA 1
ATOM 928 C C . PHE A 1 116 ? -6.604 0.618 -8.461 1.00 81.56 116 PHE A C 1
ATOM 930 O O . PHE A 1 116 ? -5.995 1.363 -9.237 1.00 81.56 116 PHE A O 1
ATOM 937 N N . PRO A 1 117 ? -7.856 0.187 -8.704 1.00 70.06 117 PRO A N 1
ATOM 938 C CA . PRO A 1 117 ? -8.593 0.576 -9.902 1.00 70.06 117 PRO A CA 1
ATOM 939 C C . PRO A 1 117 ? -8.814 2.093 -9.927 1.00 70.06 117 PRO A C 1
ATOM 941 O O . PRO A 1 117 ? -9.282 2.664 -8.952 1.00 70.06 117 PRO A O 1
ATOM 944 N N . ALA A 1 118 ? -8.418 2.749 -11.019 1.00 55.03 118 ALA A N 1
ATOM 945 C CA . ALA A 1 118 ? -8.480 4.205 -11.167 1.00 55.03 118 ALA A CA 1
ATOM 946 C C . ALA A 1 118 ? -9.905 4.744 -11.322 1.00 55.03 118 ALA A C 1
ATOM 948 O O . ALA A 1 118 ? -10.783 4.071 -11.907 1.00 55.03 118 ALA A O 1
#

Sequence (118 aa):
MDGVDGLAKDEVEDIENTITHQKELVAIVKANPVLWDKKQKEYSGKNFNKELAGLAWAAVAEMLKNISEAEKEFYKIRQRYGKERRKVIMSLKGKSGQGAQPTYVPTWELYELCEFPA